Protein AF-X6H9T4-F1 (afdb_monomer_lite)

Radius of gyration: 17.15 Å; chains: 1; bounding box: 39×23×60 Å

pLDDT: mean 81.19, std 15.66, range [36.28, 98.12]

Structure (mmCIF, N/CA/C/O backbone):
data_AF-X6H9T4-F1
#
_entry.id   AF-X6H9T4-F1
#
loop_
_atom_site.group_PDB
_atom_site.id
_atom_site.type_symbol
_atom_site.label_atom_id
_atom_site.label_alt_id
_atom_site.label_comp_id
_atom_site.label_asym_id
_atom_site.label_entity_id
_atom_site.label_seq_id
_atom_site.pdbx_PDB_ins_code
_atom_site.Cartn_x
_atom_site.Cartn_y
_atom_site.Cartn_z
_atom_site.occupancy
_atom_site.B_iso_or_equiv
_atom_site.auth_seq_id
_atom_site.auth_comp_id
_atom_site.auth_asym_id
_atom_site.auth_atom_id
_atom_site.pdbx_PDB_model_num
ATOM 1 N N . MET A 1 1 ? -18.657 -10.179 39.698 1.00 36.28 1 MET A N 1
ATOM 2 C CA . MET A 1 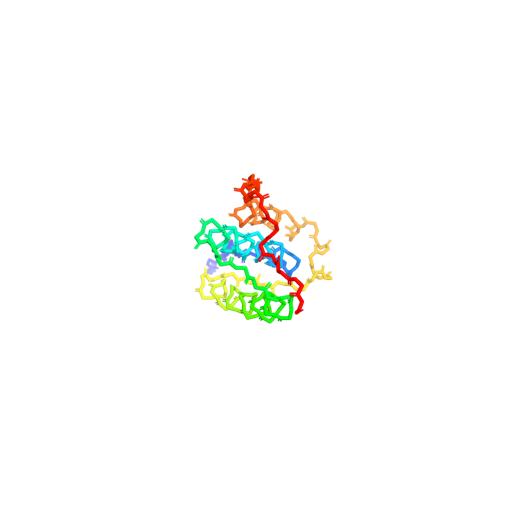1 ? -18.991 -9.225 38.621 1.00 36.28 1 MET A CA 1
ATOM 3 C C . MET A 1 1 ? -17.731 -9.091 37.789 1.00 36.28 1 MET A C 1
ATOM 5 O O . MET A 1 1 ? -16.746 -8.579 38.302 1.00 36.28 1 MET A O 1
ATOM 9 N N . SER A 1 2 ? -17.721 -9.749 36.632 1.00 42.00 2 SER A N 1
ATOM 10 C CA . SER A 1 2 ? -16.526 -10.085 35.854 1.00 42.00 2 SER A CA 1
ATOM 11 C C . SER A 1 2 ? -15.808 -8.876 35.257 1.00 42.00 2 SER A C 1
ATOM 13 O O . SER A 1 2 ? -16.422 -7.853 34.964 1.00 42.00 2 SER A O 1
ATOM 15 N N . GLU A 1 3 ? -14.499 -9.062 35.096 1.00 41.72 3 GLU A N 1
ATOM 16 C CA . GLU A 1 3 ? -13.499 -8.177 34.506 1.00 41.72 3 GLU A CA 1
ATOM 17 C C . GLU A 1 3 ? -13.976 -7.445 33.246 1.00 41.72 3 GLU A C 1
ATOM 19 O O . GLU A 1 3 ? -14.262 -8.051 32.215 1.00 41.72 3 GLU A O 1
ATOM 24 N N . GLY A 1 4 ? -13.965 -6.113 33.304 1.00 40.00 4 GLY A N 1
ATOM 25 C CA . GLY A 1 4 ? -13.838 -5.292 32.110 1.00 40.00 4 GLY A CA 1
ATOM 26 C C . GLY A 1 4 ? -12.380 -5.309 31.676 1.00 40.00 4 GLY A C 1
ATOM 27 O O . GLY A 1 4 ? -11.604 -4.448 32.088 1.00 40.00 4 GLY A O 1
ATOM 28 N N . THR A 1 5 ? -11.982 -6.292 30.869 1.00 41.31 5 THR A N 1
ATOM 29 C CA . THR A 1 5 ? -10.732 -6.191 30.119 1.00 41.31 5 THR A CA 1
ATOM 30 C C . THR A 1 5 ? -10.898 -5.045 29.130 1.00 41.31 5 THR A C 1
ATOM 32 O O . THR A 1 5 ? -11.498 -5.179 28.067 1.00 41.31 5 THR A O 1
ATOM 35 N N . GLN A 1 6 ? -10.392 -3.873 29.511 1.00 44.84 6 GLN A N 1
ATOM 36 C CA . GLN A 1 6 ? -10.110 -2.783 28.594 1.00 44.84 6 GLN A CA 1
ATOM 37 C C . GLN A 1 6 ? -9.071 -3.309 27.602 1.00 44.84 6 GLN A C 1
ATOM 39 O O . GLN A 1 6 ? -7.866 -3.203 27.816 1.00 44.84 6 GLN A O 1
ATOM 44 N N . THR A 1 7 ? -9.543 -3.967 26.544 1.00 45.66 7 THR A N 1
ATOM 45 C CA . THR A 1 7 ? -8.725 -4.306 25.391 1.00 45.66 7 THR A CA 1
ATOM 46 C C . THR A 1 7 ? -8.243 -2.983 24.832 1.00 45.66 7 THR A C 1
ATOM 48 O O . THR A 1 7 ? -9.026 -2.230 24.246 1.00 45.66 7 THR A O 1
ATOM 51 N N . ASP A 1 8 ? -6.973 -2.680 25.087 1.00 55.22 8 ASP A N 1
ATOM 52 C CA . ASP A 1 8 ? -6.220 -1.574 24.509 1.00 55.22 8 ASP A CA 1
ATOM 53 C C . ASP A 1 8 ? -6.234 -1.784 22.987 1.00 55.22 8 ASP A C 1
ATOM 55 O O . ASP A 1 8 ? -5.395 -2.468 22.398 1.00 55.22 8 ASP A O 1
ATOM 59 N N . SER A 1 9 ? -7.334 -1.361 22.367 1.00 65.25 9 SER A N 1
ATOM 60 C CA . SER A 1 9 ? -7.695 -1.757 21.015 1.00 65.25 9 SER A CA 1
ATOM 61 C C . SER A 1 9 ? -6.705 -1.076 20.089 1.00 65.25 9 SER A C 1
ATOM 63 O O . SER A 1 9 ? -6.612 0.154 20.073 1.00 65.25 9 SER A O 1
ATOM 65 N N . LYS A 1 10 ? -5.928 -1.866 19.342 1.00 84.38 10 LYS A N 1
ATOM 66 C CA . LYS A 1 10 ? -4.962 -1.352 18.371 1.00 84.38 10 LYS A CA 1
ATOM 67 C C . LYS A 1 10 ? -5.726 -0.657 17.241 1.00 84.38 10 LYS A C 1
ATOM 69 O O . LYS A 1 10 ? -6.109 -1.267 16.253 1.00 84.38 10 LYS A O 1
ATOM 74 N N . LEU A 1 11 ? -5.995 0.631 17.405 1.00 89.81 11 LEU A N 1
ATOM 75 C CA . LEU A 1 11 ? -6.753 1.428 16.444 1.00 89.81 11 LEU A CA 1
ATOM 76 C C . LEU A 1 11 ? -5.810 2.151 15.479 1.00 89.81 11 LEU A C 1
ATOM 78 O O . LEU A 1 11 ? -4.759 2.672 15.874 1.00 89.81 11 LEU A O 1
ATOM 82 N N . THR A 1 12 ? -6.207 2.201 14.210 1.00 90.12 12 THR A N 1
ATOM 83 C CA . THR A 1 12 ? -5.554 2.989 13.156 1.00 90.12 12 THR A CA 1
ATOM 84 C C . THR A 1 12 ? -6.605 3.589 12.218 1.00 90.12 12 THR A C 1
ATOM 86 O O . THR A 1 12 ? -7.691 3.029 12.096 1.00 90.12 12 THR A O 1
ATOM 89 N N . SER A 1 13 ? -6.311 4.713 11.557 1.00 91.62 13 SER A N 1
ATOM 90 C CA . SER A 1 13 ? -7.190 5.266 10.512 1.00 91.62 13 SER A CA 1
ATOM 91 C C . SER A 1 13 ? -6.824 4.764 9.123 1.00 91.62 13 SER A C 1
ATOM 93 O O . SER A 1 13 ? -5.670 4.420 8.858 1.00 91.62 13 SER A O 1
ATOM 95 N N . GLU A 1 14 ? -7.792 4.821 8.214 1.00 92.25 14 GLU A N 1
ATOM 96 C CA . GLU A 1 14 ? -7.588 4.680 6.772 1.00 92.25 14 GLU A CA 1
ATOM 97 C C . GLU A 1 14 ? -6.461 5.584 6.243 1.00 92.25 14 GLU A C 1
ATOM 99 O O . GLU A 1 14 ? -5.536 5.104 5.579 1.00 92.25 14 GLU A O 1
ATOM 104 N N . GLU A 1 15 ? -6.460 6.869 6.611 1.00 90.94 15 GLU A N 1
ATOM 105 C CA . GLU A 1 15 ? -5.393 7.805 6.242 1.00 90.94 15 GLU A CA 1
ATOM 106 C C . GLU A 1 15 ? -4.015 7.345 6.746 1.00 90.94 15 GLU A C 1
ATOM 108 O O . GLU A 1 15 ? -3.024 7.388 6.011 1.00 90.94 15 GLU A O 1
ATOM 113 N N . THR A 1 16 ? -3.941 6.858 7.987 1.00 90.69 16 THR A N 1
ATOM 114 C CA . THR A 1 16 ? -2.686 6.388 8.587 1.00 90.69 16 THR A CA 1
ATOM 115 C C . THR A 1 16 ? -2.149 5.166 7.852 1.00 90.69 16 THR A C 1
ATOM 117 O O . THR A 1 16 ? -0.953 5.099 7.564 1.00 90.69 16 THR A O 1
ATOM 120 N N . VAL A 1 17 ? -3.023 4.219 7.505 1.00 93.50 17 VAL A N 1
ATOM 121 C CA . VAL A 1 17 ? -2.635 3.033 6.730 1.00 93.50 17 VAL A CA 1
ATOM 122 C C . VAL A 1 17 ? -2.186 3.427 5.325 1.00 93.50 17 VAL A C 1
ATOM 124 O O . VAL A 1 17 ? -1.181 2.911 4.837 1.00 93.50 17 VAL A O 1
ATOM 127 N N . LYS A 1 18 ? -2.869 4.383 4.684 1.00 94.06 18 LYS A N 1
ATOM 128 C CA . LYS A 1 18 ? -2.476 4.900 3.369 1.00 94.06 18 LYS A CA 1
ATOM 129 C C . LYS A 1 18 ? -1.102 5.571 3.401 1.00 94.06 18 LYS A C 1
ATOM 131 O O . LYS A 1 18 ? -0.290 5.301 2.517 1.00 94.06 18 LYS A O 1
ATOM 136 N N . ALA A 1 19 ? -0.827 6.395 4.413 1.00 90.69 19 ALA A N 1
ATOM 137 C CA . ALA A 1 19 ? 0.473 7.038 4.601 1.00 90.69 19 ALA A CA 1
ATOM 138 C C . ALA A 1 19 ? 1.589 6.006 4.827 1.00 90.69 19 ALA A C 1
ATOM 140 O O . ALA A 1 19 ? 2.598 6.034 4.127 1.00 90.69 19 ALA A O 1
ATOM 141 N N . ALA A 1 20 ? 1.374 5.040 5.725 1.00 91.94 20 ALA A N 1
ATOM 142 C CA . ALA A 1 20 ? 2.330 3.961 5.974 1.00 91.94 20 ALA A CA 1
ATOM 143 C C . ALA A 1 20 ? 2.587 3.112 4.718 1.00 91.94 20 ALA A C 1
ATOM 145 O O . ALA A 1 20 ? 3.732 2.812 4.383 1.00 91.94 20 ALA A O 1
ATOM 146 N N . SER A 1 21 ? 1.529 2.775 3.974 1.00 94.50 21 SER A N 1
ATOM 147 C CA . SER A 1 21 ? 1.646 2.066 2.699 1.00 94.50 21 SER A CA 1
ATOM 148 C C . SER A 1 21 ? 2.474 2.856 1.688 1.00 94.50 21 SER A C 1
ATOM 150 O O . SER A 1 21 ? 3.296 2.270 0.992 1.00 94.50 21 SER A O 1
ATOM 152 N N . ALA A 1 22 ? 2.275 4.174 1.593 1.00 92.38 22 ALA A N 1
ATOM 153 C CA . ALA A 1 22 ? 3.006 5.015 0.647 1.00 92.38 22 ALA A CA 1
ATOM 154 C C . ALA A 1 22 ? 4.506 5.037 0.957 1.00 92.38 22 ALA A C 1
ATOM 156 O O . ALA A 1 22 ? 5.317 4.945 0.036 1.00 92.38 22 ALA A O 1
ATOM 157 N N . GLU A 1 23 ? 4.878 5.092 2.235 1.00 89.56 23 GLU A N 1
ATOM 158 C CA . GLU A 1 23 ? 6.279 5.034 2.657 1.00 89.56 23 GLU A CA 1
ATOM 159 C C . GLU A 1 23 ? 6.914 3.671 2.375 1.00 89.56 23 GLU A C 1
ATOM 161 O O . GLU A 1 23 ? 7.934 3.599 1.688 1.00 89.56 23 GLU A O 1
ATOM 166 N N . LEU A 1 24 ? 6.282 2.587 2.834 1.00 91.88 24 LEU A N 1
ATOM 167 C CA . LEU A 1 24 ? 6.779 1.224 2.633 1.00 91.88 24 LEU A CA 1
ATOM 168 C C . LEU A 1 24 ? 6.889 0.876 1.144 1.00 91.88 24 LEU A C 1
ATOM 170 O O . LEU A 1 24 ? 7.891 0.312 0.702 1.00 91.88 24 LEU A O 1
ATOM 174 N N . TYR A 1 25 ? 5.890 1.257 0.348 1.00 94.06 25 TYR A N 1
ATOM 175 C CA . TYR A 1 25 ? 5.914 1.021 -1.089 1.00 94.06 25 TYR A CA 1
ATOM 176 C C . TYR A 1 25 ? 6.981 1.874 -1.786 1.00 94.06 25 TYR A C 1
ATOM 178 O O . TYR A 1 25 ? 7.703 1.373 -2.648 1.00 94.06 25 TYR A O 1
ATOM 186 N N . SER A 1 26 ? 7.168 3.128 -1.365 1.00 89.56 26 SER A N 1
ATOM 187 C CA . SER A 1 26 ? 8.258 3.971 -1.872 1.00 89.56 26 SER A CA 1
ATOM 188 C C . SER A 1 26 ? 9.632 3.367 -1.580 1.00 89.56 26 SER A C 1
ATOM 190 O O . SER A 1 26 ? 10.498 3.389 -2.452 1.00 89.56 26 SER A O 1
ATOM 192 N N . ASP A 1 27 ? 9.842 2.765 -0.407 1.00 88.56 27 ASP A N 1
ATOM 193 C CA . ASP A 1 27 ? 11.095 2.068 -0.095 1.00 88.56 27 ASP A CA 1
ATOM 194 C C . ASP A 1 27 ? 11.363 0.892 -1.036 1.00 88.56 27 ASP A C 1
ATOM 196 O O . ASP A 1 27 ? 12.503 0.684 -1.465 1.00 88.56 27 ASP A O 1
ATOM 200 N N . ILE A 1 28 ? 10.323 0.120 -1.366 1.00 91.75 28 ILE A N 1
ATOM 201 C CA . ILE A 1 28 ? 10.414 -0.978 -2.336 1.00 91.75 28 ILE A CA 1
ATOM 202 C C . ILE A 1 28 ? 10.867 -0.425 -3.692 1.00 91.75 28 ILE A C 1
ATOM 204 O O . ILE A 1 28 ? 11.807 -0.954 -4.290 1.00 91.75 28 ILE A O 1
ATOM 208 N N . LEU A 1 29 ? 10.260 0.674 -4.147 1.00 91.94 29 LEU A N 1
ATOM 209 C CA . LEU A 1 29 ? 10.607 1.316 -5.417 1.00 91.94 29 LEU A CA 1
ATOM 210 C C . LEU A 1 29 ? 12.021 1.908 -5.409 1.00 91.94 29 LEU A C 1
ATOM 212 O O . LEU A 1 29 ? 12.748 1.757 -6.388 1.00 91.94 29 LEU A O 1
ATOM 216 N N . VAL A 1 30 ? 12.461 2.519 -4.305 1.00 88.44 30 VAL A N 1
ATOM 217 C CA . VAL A 1 30 ? 13.834 3.031 -4.155 1.00 88.44 30 VAL A CA 1
ATOM 218 C C . VAL A 1 30 ? 14.851 1.891 -4.210 1.00 88.44 30 VAL A C 1
ATOM 220 O O . VAL A 1 30 ? 15.873 2.015 -4.886 1.00 88.44 30 VAL A O 1
ATOM 223 N N . ARG A 1 31 ? 14.585 0.762 -3.541 1.00 88.50 31 ARG A N 1
ATOM 224 C CA . ARG A 1 31 ? 15.452 -0.427 -3.609 1.00 88.50 31 ARG A CA 1
ATOM 225 C C . ARG A 1 31 ? 15.504 -1.003 -5.022 1.00 88.50 31 ARG A C 1
ATOM 227 O O . ARG A 1 31 ? 16.587 -1.331 -5.495 1.00 88.50 31 ARG A O 1
ATOM 234 N N . ALA A 1 32 ? 14.366 -1.078 -5.710 1.00 90.19 32 ALA A N 1
ATOM 235 C CA . ALA A 1 32 ? 14.308 -1.509 -7.103 1.00 90.19 32 ALA A CA 1
ATOM 236 C C . ALA A 1 32 ? 15.119 -0.569 -8.020 1.00 90.19 32 ALA A C 1
ATOM 238 O O . ALA A 1 32 ? 15.948 -1.043 -8.794 1.00 90.19 32 ALA A O 1
ATOM 239 N N . CYS A 1 33 ? 14.967 0.747 -7.842 1.00 89.50 33 CYS A N 1
ATOM 240 C CA . CYS A 1 33 ? 15.693 1.794 -8.569 1.00 89.50 33 CYS A CA 1
ATOM 241 C C . CYS A 1 33 ? 17.211 1.673 -8.406 1.00 89.50 33 CYS A C 1
ATOM 243 O O . CYS A 1 33 ? 17.946 1.721 -9.390 1.00 89.50 33 CYS A O 1
ATOM 245 N N . ARG A 1 34 ? 17.689 1.425 -7.179 1.00 86.81 34 ARG A N 1
ATOM 246 C CA . ARG A 1 34 ? 19.115 1.171 -6.903 1.00 86.81 34 ARG A CA 1
ATOM 247 C C . ARG A 1 34 ? 19.658 -0.074 -7.609 1.00 86.81 34 ARG A C 1
ATOM 249 O O . ARG A 1 34 ? 20.842 -0.119 -7.911 1.00 86.81 34 ARG A O 1
ATOM 256 N N . ASN A 1 35 ? 18.797 -1.047 -7.897 1.00 88.56 35 ASN A N 1
ATOM 257 C CA . ASN A 1 35 ? 19.127 -2.253 -8.657 1.00 88.56 35 ASN A CA 1
ATOM 258 C C . ASN A 1 35 ? 18.890 -2.094 -10.175 1.00 88.56 35 ASN A C 1
ATOM 260 O O . ASN A 1 35 ? 18.883 -3.085 -10.897 1.00 88.56 35 ASN A O 1
ATOM 264 N N . GLY A 1 36 ? 18.663 -0.869 -10.663 1.00 88.69 36 GLY A N 1
ATOM 265 C CA . GLY A 1 36 ? 18.467 -0.566 -12.085 1.00 88.69 36 GLY A CA 1
ATOM 266 C C . GLY A 1 36 ? 17.031 -0.729 -12.595 1.00 88.69 36 GLY A C 1
ATOM 267 O O . GLY A 1 36 ? 16.766 -0.459 -13.766 1.00 88.69 36 GLY A O 1
ATOM 268 N N . TRP A 1 37 ? 16.081 -1.119 -11.742 1.00 90.94 37 TRP A N 1
ATOM 269 C CA . TRP A 1 37 ? 14.682 -1.291 -12.133 1.00 90.94 37 TRP A CA 1
ATOM 270 C C . TRP A 1 37 ? 13.901 0.020 -12.010 1.00 90.94 37 TRP A C 1
ATOM 272 O O . TRP A 1 37 ? 13.835 0.620 -10.939 1.00 90.94 37 TRP A O 1
ATOM 282 N N . ARG A 1 38 ? 13.251 0.437 -13.100 1.00 90.06 38 ARG A N 1
ATOM 283 C CA . ARG A 1 38 ? 12.321 1.578 -13.144 1.00 90.06 38 ARG A CA 1
ATOM 284 C C . ARG A 1 38 ? 11.017 1.141 -13.795 1.00 90.06 38 ARG A C 1
ATOM 286 O O . ARG A 1 38 ? 11.046 0.421 -14.795 1.00 90.06 38 ARG A O 1
ATOM 293 N N . TYR A 1 39 ? 9.894 1.593 -13.251 1.00 90.88 39 TYR A N 1
ATOM 294 C CA . TYR A 1 39 ? 8.563 1.133 -13.658 1.00 90.88 39 TYR A CA 1
ATOM 295 C C . TYR A 1 39 ? 7.752 2.248 -14.333 1.00 90.88 39 TYR A C 1
ATOM 297 O O . TYR A 1 39 ? 7.900 3.412 -13.952 1.00 90.88 39 TYR A O 1
ATOM 305 N N . PRO A 1 40 ? 6.878 1.922 -15.303 1.00 94.12 40 PRO A N 1
ATOM 306 C CA . PRO A 1 40 ? 5.862 2.856 -15.784 1.00 94.12 40 PRO A CA 1
ATOM 307 C C . PRO A 1 40 ? 4.953 3.321 -14.641 1.00 94.12 40 PRO A C 1
ATOM 309 O O . PRO A 1 40 ? 4.712 2.573 -13.685 1.00 94.12 40 PRO A O 1
ATOM 312 N N . ARG A 1 41 ? 4.402 4.537 -14.737 1.00 90.81 41 ARG A N 1
ATOM 313 C CA . ARG A 1 41 ? 3.507 5.077 -13.692 1.00 90.81 41 ARG A CA 1
ATOM 314 C C . ARG A 1 41 ? 2.293 4.186 -13.454 1.00 90.81 41 ARG A C 1
ATOM 316 O O . ARG A 1 41 ? 1.962 3.907 -12.306 1.00 90.81 41 ARG A O 1
ATOM 323 N N . SER A 1 42 ? 1.705 3.661 -14.524 1.00 93.38 42 SER A N 1
ATOM 324 C CA . SER A 1 42 ? 0.579 2.725 -14.469 1.00 93.38 42 SER A CA 1
ATOM 325 C C . SER A 1 42 ? 0.885 1.486 -13.608 1.00 93.38 42 SER A C 1
ATOM 327 O O . SER A 1 42 ? 0.034 1.006 -12.858 1.00 93.38 42 SER A O 1
ATOM 329 N N . TYR A 1 43 ? 2.124 0.989 -13.639 1.00 94.94 43 TYR A N 1
ATOM 330 C CA . TYR A 1 43 ? 2.562 -0.167 -12.850 1.00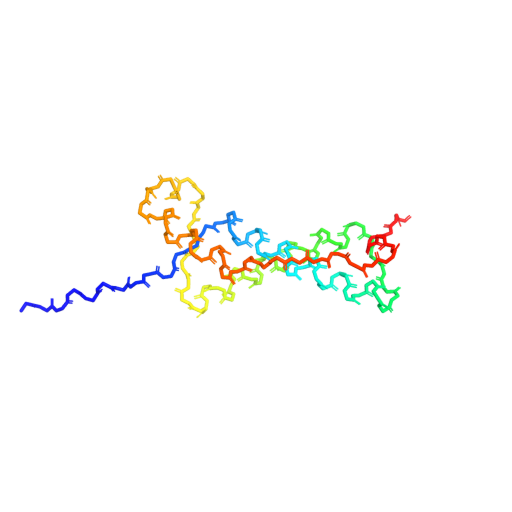 94.94 43 TYR A CA 1
ATOM 331 C C . TYR A 1 43 ? 2.768 0.204 -11.380 1.00 94.94 43 TYR A C 1
ATOM 333 O O . TYR A 1 43 ? 2.411 -0.575 -10.497 1.00 94.94 43 TYR A O 1
ATOM 341 N N . ILE A 1 44 ? 3.299 1.399 -11.119 1.00 94.31 44 ILE A N 1
ATOM 342 C CA . ILE A 1 44 ? 3.476 1.940 -9.766 1.00 94.31 44 ILE A CA 1
ATOM 343 C C . ILE A 1 44 ? 2.114 2.139 -9.096 1.00 94.31 44 ILE A C 1
ATOM 345 O O . ILE A 1 44 ? 1.922 1.719 -7.960 1.00 94.31 44 ILE A O 1
ATOM 349 N N . GLU A 1 45 ? 1.140 2.716 -9.798 1.00 94.81 45 GLU A N 1
ATOM 350 C CA . GLU A 1 45 ? -0.214 2.924 -9.273 1.00 94.81 45 GLU A CA 1
ATOM 351 C C . GLU A 1 45 ? -0.924 1.597 -8.976 1.00 94.81 45 GLU A C 1
ATOM 353 O O . GLU A 1 45 ? -1.498 1.416 -7.898 1.00 94.81 45 GLU A O 1
ATOM 358 N N . ASN A 1 46 ? -0.844 0.635 -9.901 1.00 96.56 46 ASN A N 1
ATOM 359 C CA . ASN A 1 46 ? -1.377 -0.713 -9.703 1.00 96.56 46 ASN A CA 1
ATOM 360 C C . ASN A 1 46 ? -0.718 -1.426 -8.516 1.00 96.56 46 ASN A C 1
ATOM 362 O O . ASN A 1 46 ? -1.408 -2.002 -7.671 1.00 96.56 46 ASN A O 1
ATOM 366 N N . GLY A 1 47 ? 0.612 -1.367 -8.436 1.00 97.25 47 GLY A N 1
ATOM 367 C CA . GLY A 1 47 ? 1.372 -1.977 -7.355 1.00 97.25 47 GLY A CA 1
ATOM 368 C C . GLY A 1 47 ? 1.080 -1.329 -6.004 1.00 97.25 47 GLY A C 1
ATOM 369 O O . GLY A 1 47 ? 0.909 -2.051 -5.025 1.00 97.25 47 GLY A O 1
ATOM 370 N N . PHE A 1 48 ? 0.915 -0.004 -5.955 1.00 97.25 48 PHE A N 1
ATOM 371 C CA . PHE A 1 48 ? 0.519 0.708 -4.742 1.00 97.25 48 PHE A CA 1
ATOM 372 C C . PHE A 1 48 ? -0.876 0.294 -4.264 1.00 97.25 48 PHE A C 1
ATOM 374 O O . PHE A 1 48 ? -1.057 0.032 -3.076 1.00 97.25 48 PHE A O 1
ATOM 381 N N . ARG A 1 49 ? -1.860 0.185 -5.172 1.00 97.69 49 ARG A N 1
ATOM 382 C CA . ARG A 1 49 ? -3.212 -0.289 -4.821 1.00 97.69 49 ARG A CA 1
ATOM 383 C C . ARG A 1 49 ? -3.180 -1.680 -4.198 1.00 97.69 49 ARG A C 1
ATOM 385 O O . ARG A 1 49 ? -3.818 -1.897 -3.170 1.00 97.69 49 AR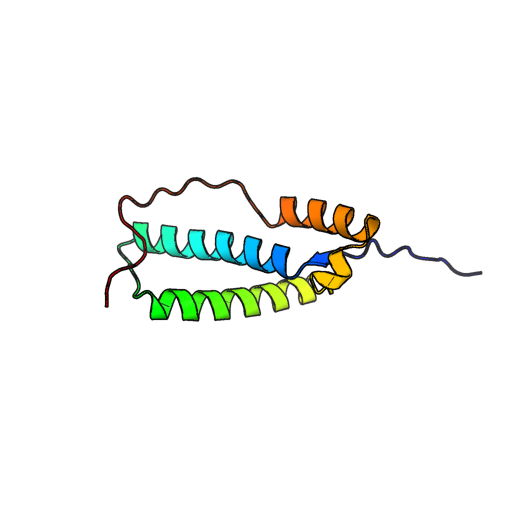G A O 1
ATOM 392 N N . ARG A 1 50 ? -2.420 -2.601 -4.800 1.00 98.12 50 ARG A N 1
ATOM 393 C CA . ARG A 1 50 ? -2.259 -3.960 -4.273 1.00 98.12 50 ARG A CA 1
ATOM 394 C C . ARG A 1 50 ? -1.561 -3.953 -2.912 1.00 98.12 50 ARG A C 1
ATOM 396 O O . ARG A 1 50 ? -2.093 -4.525 -1.969 1.00 98.12 50 ARG A O 1
ATOM 403 N N . HIS A 1 51 ? -0.441 -3.241 -2.792 1.00 97.75 51 HIS A N 1
ATOM 404 C CA . HIS A 1 51 ? 0.307 -3.125 -1.539 1.00 97.75 51 HIS A CA 1
ATOM 405 C C . HIS A 1 51 ? -0.556 -2.554 -0.402 1.00 97.75 51 HIS A C 1
ATOM 407 O O . HIS A 1 51 ? -0.531 -3.064 0.713 1.00 97.75 51 HIS A O 1
ATOM 413 N N . LEU A 1 52 ? -1.365 -1.527 -0.681 1.00 97.44 52 LEU A N 1
ATOM 414 C CA . LEU A 1 52 ? -2.282 -0.950 0.302 1.00 97.44 52 LEU A CA 1
ATOM 415 C C . LEU A 1 52 ? -3.335 -1.964 0.773 1.00 97.44 52 LEU A C 1
ATOM 417 O O . LEU A 1 52 ? -3.614 -2.042 1.968 1.00 97.44 52 LEU A O 1
ATOM 421 N N . ALA A 1 53 ? -3.920 -2.733 -0.149 1.00 97.38 53 ALA A N 1
ATOM 422 C CA . ALA A 1 53 ? -4.898 -3.763 0.192 1.00 97.38 53 ALA A CA 1
ATOM 423 C C . ALA A 1 53 ? -4.275 -4.877 1.051 1.00 97.38 53 ALA A C 1
ATOM 425 O O . ALA A 1 53 ? -4.851 -5.270 2.064 1.00 97.38 53 ALA A O 1
ATOM 426 N N . GLU A 1 54 ? -3.075 -5.335 0.694 1.00 97.75 54 GLU A N 1
ATOM 427 C CA . GLU A 1 54 ? -2.329 -6.346 1.450 1.00 97.75 54 GLU A CA 1
ATOM 428 C C . GLU A 1 54 ? -1.952 -5.847 2.852 1.00 97.75 54 GLU A C 1
ATOM 430 O O . GLU A 1 54 ? -2.165 -6.561 3.832 1.00 97.75 54 GLU A O 1
ATOM 435 N N . LEU A 1 55 ? -1.473 -4.603 2.979 1.00 96.00 55 LEU A N 1
ATOM 436 C CA . LEU A 1 55 ? -1.124 -4.019 4.276 1.00 96.00 55 LEU A CA 1
ATOM 437 C C . LEU A 1 55 ? -2.340 -3.934 5.207 1.00 96.00 55 LEU A C 1
ATOM 439 O O . LEU A 1 55 ? -2.225 -4.223 6.397 1.00 96.00 55 LEU A O 1
ATOM 443 N N . LYS A 1 56 ? -3.516 -3.572 4.681 1.00 95.38 56 LYS A N 1
ATOM 444 C CA . LYS A 1 56 ? -4.758 -3.573 5.469 1.00 95.38 56 LYS A CA 1
ATOM 445 C C . LYS A 1 56 ? -5.071 -4.959 6.025 1.00 95.38 56 LYS A C 1
ATOM 447 O O . LYS A 1 56 ? -5.358 -5.073 7.212 1.00 95.38 56 LYS A O 1
ATOM 452 N N . LEU A 1 57 ? -4.983 -5.998 5.192 1.00 96.56 57 LEU A N 1
ATOM 453 C CA . LEU A 1 57 ? -5.227 -7.379 5.619 1.00 96.56 57 LEU A CA 1
ATOM 454 C C . LEU A 1 57 ? -4.229 -7.817 6.700 1.00 96.56 57 LEU A C 1
ATOM 456 O O . LEU A 1 57 ? -4.637 -8.378 7.711 1.00 96.56 57 LEU A O 1
ATOM 460 N N . GLN A 1 58 ? -2.944 -7.490 6.536 1.00 94.94 58 GLN A N 1
ATOM 461 C CA . GLN A 1 58 ? -1.909 -7.787 7.533 1.00 94.94 58 GLN A CA 1
ATOM 462 C C . GLN A 1 58 ? -2.143 -7.070 8.867 1.00 94.94 58 GLN A C 1
ATOM 464 O O . GLN A 1 58 ? -1.879 -7.631 9.926 1.00 94.94 58 GLN A O 1
ATOM 469 N N . LEU A 1 59 ? -2.620 -5.824 8.838 1.00 92.94 59 LEU A N 1
ATOM 470 C CA . LEU A 1 59 ? -2.936 -5.082 10.057 1.00 92.94 59 LEU A CA 1
ATOM 471 C C . LEU A 1 59 ? -4.128 -5.704 10.790 1.00 92.94 59 LEU A C 1
ATOM 473 O O . LEU A 1 59 ? -4.063 -5.864 12.008 1.00 92.94 59 LEU A O 1
ATOM 477 N N . VAL A 1 60 ? -5.172 -6.105 10.063 1.00 93.25 60 VAL A N 1
ATOM 478 C CA . VAL A 1 60 ? -6.318 -6.823 10.644 1.00 93.25 60 VAL A CA 1
ATOM 479 C C . VAL A 1 60 ? -5.868 -8.134 11.293 1.00 93.25 60 VAL A C 1
ATOM 481 O O . VAL A 1 60 ? -6.226 -8.392 12.440 1.00 93.25 60 VAL A O 1
ATOM 484 N N . ASP A 1 61 ? -5.014 -8.907 10.621 1.00 93.81 61 ASP A N 1
ATOM 485 C CA . ASP A 1 61 ? -4.433 -10.148 11.158 1.00 93.81 61 ASP A CA 1
ATOM 486 C C . ASP A 1 61 ? -3.601 -9.911 12.440 1.00 93.81 61 ASP A C 1
ATOM 488 O O . ASP A 1 61 ? -3.651 -10.684 13.392 1.00 93.81 61 ASP A O 1
ATOM 492 N N . GLN A 1 62 ? -2.918 -8.765 12.540 1.00 91.38 62 GLN A N 1
ATOM 493 C CA . GLN A 1 62 ? -2.175 -8.339 13.740 1.00 91.38 62 GLN A CA 1
ATOM 494 C C . GLN A 1 62 ? -3.058 -7.779 14.877 1.00 91.38 62 GLN A C 1
ATOM 496 O O . GLN A 1 62 ? -2.536 -7.313 15.909 1.00 91.38 62 GLN A O 1
ATOM 501 N N . GLY A 1 63 ? -4.381 -7.799 14.692 1.00 91.75 63 GLY A N 1
ATOM 502 C CA . GLY A 1 63 ? -5.379 -7.331 15.648 1.00 91.75 63 GLY A CA 1
ATOM 503 C C . GLY A 1 63 ? -5.630 -5.824 15.613 1.00 91.75 63 GLY A C 1
ATOM 504 O O . GLY A 1 63 ? -6.087 -5.276 16.616 1.00 91.75 63 GLY A O 1
ATOM 505 N N . TYR A 1 64 ? -5.296 -5.136 14.514 1.00 92.19 64 TYR A N 1
ATOM 506 C CA . TYR A 1 64 ? -5.672 -3.734 14.338 1.00 92.19 64 TYR A CA 1
ATOM 507 C C . TYR A 1 64 ? -7.095 -3.593 13.801 1.00 92.19 64 TYR A C 1
ATOM 509 O O . TYR A 1 64 ? -7.488 -4.264 12.849 1.00 92.19 64 TYR A O 1
ATOM 517 N N . THR A 1 65 ? -7.817 -2.609 14.326 1.00 92.38 65 THR A N 1
ATOM 518 C CA . THR A 1 65 ? -9.070 -2.134 13.737 1.00 92.38 65 THR A CA 1
ATOM 519 C C . THR A 1 65 ? -8.785 -0.877 12.920 1.00 92.38 65 THR A C 1
ATOM 521 O O . THR A 1 65 ? -8.359 0.144 13.469 1.00 92.38 65 THR A O 1
ATOM 524 N N . VAL A 1 66 ? -9.008 -0.954 11.604 1.00 89.88 66 VAL A N 1
ATOM 525 C CA . VAL A 1 66 ? -8.898 0.189 10.685 1.00 89.88 66 VAL A CA 1
ATOM 526 C C . VAL A 1 66 ? -10.236 0.922 10.664 1.00 89.88 66 VAL A C 1
ATOM 528 O O . VAL A 1 66 ? -11.233 0.378 10.195 1.00 89.88 66 VAL A O 1
ATOM 531 N N . VAL A 1 67 ? -10.271 2.143 11.193 1.00 89.50 67 VAL A N 1
ATOM 532 C CA . VAL A 1 67 ? -11.484 2.968 11.217 1.00 89.50 67 VAL A CA 1
ATOM 533 C C . VAL A 1 67 ? -11.497 3.970 10.060 1.00 89.50 67 VAL A C 1
ATOM 535 O O . VAL A 1 67 ? -10.435 4.482 9.684 1.00 89.50 67 VAL A O 1
ATOM 538 N N . PRO A 1 68 ? -12.677 4.300 9.504 1.00 86.31 68 PRO A N 1
ATOM 539 C CA . PRO A 1 68 ? -12.782 5.376 8.531 1.00 86.31 68 PRO A CA 1
ATOM 540 C C . PRO A 1 68 ? -12.408 6.724 9.158 1.00 86.31 68 PRO A C 1
ATOM 542 O O . PRO A 1 68 ? -12.618 6.953 10.353 1.00 86.31 68 PRO A O 1
ATOM 545 N N . ASP A 1 69 ? -11.892 7.642 8.344 1.00 76.81 69 ASP A N 1
ATOM 546 C CA . ASP A 1 69 ? -11.357 8.924 8.823 1.00 76.81 69 ASP A CA 1
ATOM 547 C C . ASP A 1 69 ? -12.424 9.794 9.517 1.00 76.81 69 ASP A C 1
ATOM 549 O O . ASP A 1 69 ? -12.126 10.511 10.466 1.00 76.81 69 ASP A O 1
ATOM 553 N N . MET A 1 70 ? -13.700 9.668 9.132 1.00 69.25 70 MET A N 1
ATOM 554 C CA . MET A 1 70 ? -14.811 10.381 9.784 1.00 69.25 70 MET A CA 1
ATOM 555 C C . MET A 1 70 ? -14.992 9.976 11.258 1.00 69.25 70 MET A C 1
ATOM 557 O O . MET A 1 70 ? -15.263 10.829 12.102 1.00 69.25 70 MET A O 1
ATOM 561 N N . THR A 1 71 ? -14.781 8.697 11.578 1.00 66.38 71 THR A N 1
ATOM 562 C CA . THR A 1 71 ? -14.770 8.156 12.952 1.00 66.38 71 THR A CA 1
ATOM 563 C C . THR A 1 71 ? -13.483 8.474 13.711 1.00 66.38 71 THR A C 1
ATOM 565 O O . THR A 1 71 ? -13.464 8.403 14.936 1.00 66.38 71 THR A O 1
ATOM 568 N N . ALA A 1 72 ? -12.414 8.863 13.014 1.00 62.22 72 ALA A N 1
ATOM 569 C CA . ALA A 1 72 ? -11.165 9.295 13.629 1.00 62.22 72 ALA A CA 1
ATOM 570 C C . ALA A 1 72 ? -11.221 10.743 14.150 1.00 62.22 72 ALA A C 1
ATOM 572 O O . ALA A 1 72 ? -10.195 11.261 14.567 1.00 62.22 72 ALA A O 1
ATOM 573 N N . ASN A 1 73 ? -12.379 11.415 14.147 1.00 69.00 73 ASN A N 1
ATOM 574 C CA . ASN A 1 73 ? -12.531 12.760 14.718 1.00 69.00 73 ASN A CA 1
ATOM 575 C C . ASN A 1 73 ? -12.782 12.766 16.237 1.00 69.00 73 ASN A C 1
ATOM 577 O O . ASN A 1 73 ? -12.750 13.830 16.852 1.00 69.00 73 ASN A O 1
ATOM 581 N N . ASP A 1 74 ? -12.999 11.600 16.856 1.00 75.38 74 ASP A N 1
ATOM 582 C CA . ASP A 1 74 ? -13.076 11.492 18.314 1.00 75.38 74 ASP A CA 1
ATOM 583 C C . ASP A 1 74 ? -11.684 11.758 18.939 1.00 75.38 74 ASP A C 1
ATOM 585 O O . ASP A 1 74 ? -10.714 11.074 18.587 1.00 75.38 74 ASP A O 1
ATOM 589 N N . PRO A 1 75 ? -11.546 12.714 19.881 1.00 75.50 75 PRO A N 1
ATOM 590 C CA . PRO A 1 75 ? -10.257 13.083 20.471 1.00 75.50 75 PRO A CA 1
ATOM 591 C C . PRO A 1 75 ? -9.492 11.925 21.133 1.00 75.50 75 PRO A C 1
ATOM 593 O O . PRO A 1 75 ? -8.256 11.927 21.148 1.00 75.50 75 PRO A O 1
ATOM 596 N N . GLN A 1 76 ? -10.193 10.937 21.700 1.00 72.62 76 GLN A N 1
ATOM 597 C CA . GLN A 1 76 ? -9.570 9.756 22.309 1.00 72.62 76 GLN A CA 1
ATOM 598 C C . GLN A 1 76 ? -9.040 8.809 21.228 1.00 72.62 76 GLN A C 1
ATOM 600 O O . GLN A 1 76 ? -7.904 8.335 21.315 1.00 72.62 76 GLN A O 1
ATOM 605 N N . VAL A 1 77 ? -9.819 8.606 20.164 1.00 76.25 77 VAL A N 1
ATOM 606 C CA . VAL A 1 77 ? -9.432 7.792 19.003 1.00 76.25 77 VAL A CA 1
ATOM 607 C C . VAL A 1 77 ? -8.236 8.420 18.276 1.00 76.25 77 VAL A C 1
ATOM 609 O O . VAL A 1 77 ? -7.274 7.718 17.956 1.00 76.25 77 VAL A O 1
ATOM 612 N N . GLN A 1 78 ? -8.214 9.748 18.113 1.00 76.62 78 GLN A N 1
ATOM 613 C CA . GLN A 1 78 ? -7.092 10.477 17.506 1.00 76.62 78 GLN A CA 1
ATOM 614 C C . GLN A 1 78 ? -5.764 10.248 18.223 1.00 76.62 78 GLN A C 1
ATOM 616 O O . GLN A 1 78 ? -4.729 10.078 17.571 1.00 76.62 78 GLN A O 1
ATOM 621 N N . ARG A 1 79 ? -5.759 10.238 19.563 1.00 77.12 79 ARG A N 1
ATOM 622 C CA . ARG A 1 79 ? -4.528 10.008 20.338 1.00 77.12 79 ARG A CA 1
ATOM 623 C C . ARG A 1 79 ? -3.963 8.614 20.095 1.00 77.12 79 ARG A C 1
ATOM 625 O O . ARG A 1 79 ? -2.751 8.482 19.903 1.00 77.12 79 ARG A O 1
ATOM 632 N N . THR A 1 80 ? -4.821 7.597 20.068 1.00 77.31 80 THR A N 1
ATOM 633 C CA . THR A 1 80 ? -4.415 6.215 19.782 1.00 77.31 80 THR A CA 1
ATOM 634 C C . THR A 1 80 ? -3.878 6.099 18.356 1.00 77.31 80 THR A C 1
ATOM 636 O O . THR A 1 80 ? -2.753 5.633 18.166 1.00 77.31 80 THR A O 1
ATOM 639 N N . ILE A 1 81 ? -4.592 6.650 17.369 1.00 78.81 81 ILE A N 1
ATOM 640 C CA . ILE A 1 81 ? -4.176 6.645 15.958 1.00 78.81 81 ILE A CA 1
ATOM 641 C C . ILE A 1 81 ? -2.849 7.382 15.759 1.00 78.81 81 ILE A C 1
ATOM 643 O O . ILE A 1 81 ? -1.976 6.891 15.053 1.00 78.81 81 ILE A O 1
ATOM 647 N N . SER A 1 82 ? -2.629 8.513 16.430 1.00 77.31 82 SER A N 1
ATOM 648 C CA . SER A 1 82 ? -1.374 9.277 16.341 1.00 77.31 82 SER A CA 1
ATOM 649 C C . SER A 1 82 ? -0.165 8.503 16.882 1.00 77.31 82 SER A C 1
ATOM 651 O O . SER A 1 82 ? 0.953 8.630 16.372 1.00 77.31 82 SER A O 1
ATOM 653 N N . ARG A 1 83 ? -0.360 7.688 17.930 1.00 79.00 83 ARG A N 1
ATOM 654 C CA . ARG A 1 83 ? 0.678 6.770 18.432 1.00 79.00 83 ARG A CA 1
ATOM 655 C C . ARG A 1 83 ? 0.937 5.649 17.431 1.00 79.00 83 ARG A C 1
ATOM 657 O O . ARG A 1 83 ? 2.101 5.352 17.174 1.00 79.00 83 ARG A O 1
ATOM 664 N N . THR A 1 84 ? -0.113 5.076 16.848 1.00 78.00 84 THR A N 1
ATOM 665 C CA . THR A 1 84 ? -0.006 4.046 15.806 1.00 78.00 84 THR A CA 1
ATOM 666 C C . THR A 1 84 ? 0.688 4.578 14.553 1.00 78.00 84 THR A C 1
ATOM 668 O O . THR A 1 84 ? 1.624 3.951 14.067 1.00 78.00 84 THR A O 1
ATOM 671 N N . LYS A 1 85 ? 0.338 5.783 14.092 1.00 78.69 85 LYS A N 1
ATOM 672 C CA . LYS A 1 85 ? 0.971 6.458 12.956 1.00 78.69 85 LYS A CA 1
ATOM 673 C C . LYS A 1 85 ? 2.475 6.560 13.148 1.00 78.69 85 LYS A C 1
ATOM 675 O O . LYS A 1 85 ? 3.210 6.115 12.286 1.00 78.69 85 LYS A O 1
ATOM 680 N N . ARG A 1 86 ? 2.947 7.021 14.311 1.00 77.06 86 ARG A N 1
ATOM 681 C CA . ARG A 1 86 ? 4.392 7.079 14.609 1.00 77.06 86 ARG A CA 1
ATOM 682 C C . ARG A 1 86 ? 5.102 5.721 14.602 1.00 77.06 86 ARG A C 1
ATOM 684 O O . ARG A 1 86 ? 6.317 5.694 14.468 1.00 77.06 86 ARG A O 1
ATOM 691 N N . ARG A 1 87 ? 4.382 4.612 14.799 1.00 77.81 87 ARG A N 1
ATOM 692 C CA . ARG A 1 87 ? 4.952 3.256 14.713 1.00 77.81 87 ARG A CA 1
ATOM 693 C C . ARG A 1 87 ? 4.997 2.739 13.278 1.00 77.81 87 ARG A C 1
ATOM 695 O O . ARG A 1 87 ? 5.911 1.999 12.943 1.00 77.81 87 ARG A O 1
ATOM 702 N N . LEU A 1 88 ? 3.995 3.089 12.474 1.00 75.12 88 LEU A N 1
ATOM 703 C CA . LEU A 1 88 ? 3.849 2.615 11.097 1.00 75.12 88 LEU A CA 1
ATOM 704 C C . LEU A 1 88 ? 4.623 3.470 10.087 1.00 75.12 88 LEU A C 1
ATOM 706 O O . LEU A 1 88 ? 5.070 2.959 9.067 1.00 75.12 88 LEU A O 1
ATOM 710 N N . VAL A 1 89 ? 4.749 4.760 10.380 1.00 70.81 89 VAL A N 1
ATOM 711 C CA . VAL A 1 89 ? 5.322 5.793 9.519 1.00 70.81 89 VAL A CA 1
ATOM 712 C C . VAL A 1 89 ? 6.708 6.132 10.060 1.00 70.81 89 VAL A C 1
ATOM 714 O O . VAL A 1 89 ? 6.847 6.532 11.219 1.00 70.81 89 VAL A O 1
ATOM 717 N N . GLY A 1 90 ? 7.737 5.925 9.246 1.00 63.12 90 GLY A N 1
ATOM 718 C CA . GLY A 1 90 ? 9.133 6.118 9.625 1.00 63.12 90 GLY A CA 1
ATOM 719 C C . GLY A 1 90 ? 9.770 7.269 8.854 1.00 63.12 90 GLY A C 1
ATOM 720 O O . GLY A 1 90 ? 9.600 7.389 7.648 1.00 63.12 90 GLY A O 1
ATOM 721 N N . SER A 1 91 ? 10.585 8.086 9.521 1.00 53.69 91 SER A N 1
ATOM 722 C CA . SER A 1 91 ? 11.372 9.134 8.858 1.00 53.69 91 SER A CA 1
ATOM 723 C C . SER A 1 91 ? 12.382 8.512 7.885 1.00 53.69 91 SER A C 1
ATOM 725 O O . SER A 1 91 ? 13.235 7.734 8.320 1.00 53.69 91 SER A O 1
ATOM 727 N N . ARG A 1 92 ? 12.331 8.837 6.582 1.00 58.44 92 ARG A N 1
ATOM 728 C CA . ARG A 1 92 ? 13.263 8.266 5.588 1.00 58.44 92 ARG A CA 1
ATOM 729 C C . ARG A 1 92 ? 13.810 9.272 4.581 1.00 58.44 92 ARG A C 1
ATOM 731 O O . ARG A 1 92 ? 13.150 10.233 4.201 1.00 58.44 92 ARG A O 1
ATOM 738 N N . GLN A 1 93 ? 15.049 9.010 4.156 1.00 55.91 93 GLN A N 1
ATOM 739 C CA . GLN A 1 93 ? 15.785 9.769 3.146 1.00 55.91 93 GLN A CA 1
ATOM 740 C C . GLN A 1 93 ? 15.714 9.062 1.785 1.00 55.91 93 GLN A 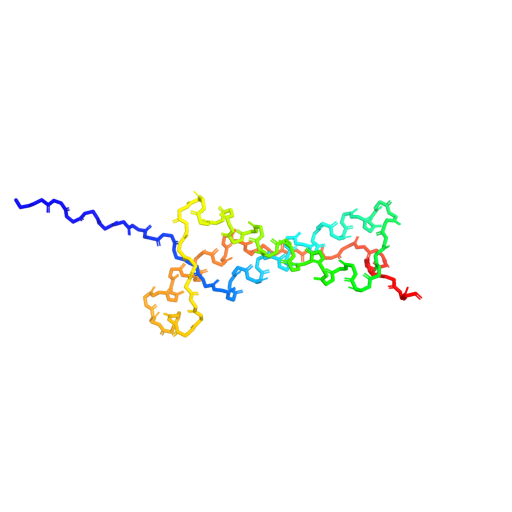C 1
ATOM 742 O O . GLN A 1 93 ? 16.148 7.916 1.635 1.00 55.91 93 GLN A O 1
ATOM 747 N N . PHE A 1 94 ? 15.205 9.767 0.777 1.00 56.69 94 PHE A N 1
ATOM 748 C CA . PHE A 1 94 ? 15.199 9.315 -0.612 1.00 56.69 94 PHE A CA 1
ATOM 749 C C . PHE A 1 94 ? 16.617 9.389 -1.186 1.00 56.69 94 PHE A C 1
ATOM 751 O O . PHE A 1 94 ? 17.274 10.420 -1.099 1.00 56.69 94 PHE A O 1
ATOM 758 N N . SER A 1 95 ? 17.118 8.291 -1.751 1.00 58.41 95 SER A N 1
ATOM 759 C CA . SER A 1 95 ? 18.503 8.222 -2.252 1.00 58.41 95 SER A CA 1
ATOM 760 C C . SER A 1 95 ? 18.636 7.328 -3.487 1.00 58.41 95 SER A C 1
ATOM 762 O O . SER A 1 95 ? 19.565 6.529 -3.591 1.00 58.41 95 SER A O 1
ATOM 764 N N . CYS A 1 96 ? 17.697 7.446 -4.432 1.00 66.06 96 CYS A N 1
ATOM 765 C CA . CYS A 1 96 ? 17.971 7.052 -5.815 1.00 66.06 96 CYS A CA 1
ATOM 766 C C . CYS A 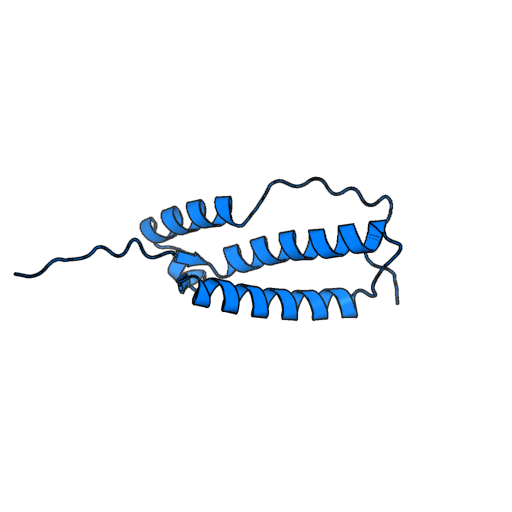1 96 ? 18.393 8.299 -6.600 1.00 66.06 96 CYS A C 1
ATOM 768 O O . CYS A 1 96 ? 17.737 9.333 -6.505 1.00 66.06 96 CYS A O 1
ATOM 770 N N . SER A 1 97 ? 19.474 8.201 -7.374 1.00 69.62 97 SER A N 1
ATOM 771 C CA . SER A 1 97 ? 19.986 9.299 -8.210 1.00 69.62 97 SER A CA 1
ATOM 772 C C . SER A 1 97 ? 19.028 9.686 -9.345 1.00 69.62 97 SER A C 1
ATOM 774 O O . SER A 1 97 ? 19.159 10.757 -9.923 1.00 69.62 97 SER A O 1
ATOM 776 N N . HIS A 1 98 ? 18.067 8.811 -9.657 1.00 69.88 98 HIS A N 1
ATOM 777 C CA 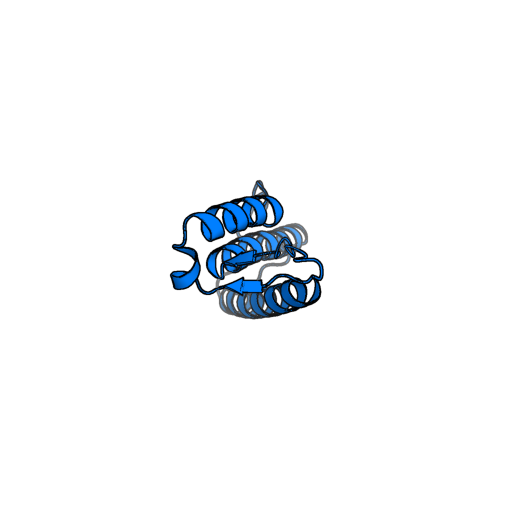. HIS A 1 98 ? 17.042 8.991 -10.679 1.00 69.88 98 HIS A CA 1
ATOM 778 C C . HIS A 1 98 ? 15.653 8.707 -10.088 1.00 69.88 98 HIS A C 1
ATOM 780 O O . HIS A 1 98 ? 15.546 7.948 -9.119 1.00 69.88 98 HIS A O 1
ATOM 786 N N . PRO A 1 99 ? 14.573 9.261 -10.667 1.00 77.81 99 PRO A N 1
ATOM 787 C CA . PRO A 1 99 ? 13.222 8.867 -10.290 1.00 77.81 99 PRO A CA 1
ATOM 788 C C . PRO A 1 99 ? 13.009 7.364 -10.520 1.00 77.81 99 PRO A C 1
ATOM 790 O O . PRO A 1 99 ? 13.403 6.813 -11.552 1.00 77.81 99 PRO A O 1
ATOM 793 N N . TYR A 1 100 ? 12.342 6.699 -9.572 1.00 78.44 100 TYR A N 1
ATOM 794 C CA . TYR A 1 100 ? 12.024 5.266 -9.659 1.00 78.44 100 TYR A CA 1
ATOM 795 C C . TYR A 1 100 ? 10.955 4.943 -10.723 1.00 78.44 100 TYR A C 1
ATOM 797 O O . TYR A 1 100 ? 10.703 3.774 -11.020 1.00 78.44 100 TYR A O 1
ATOM 805 N N . TRP A 1 101 ? 10.335 5.970 -11.311 1.00 81.56 101 TRP A N 1
ATOM 806 C CA . TRP A 1 101 ? 9.438 5.857 -12.458 1.00 81.56 101 TRP A CA 1
ATOM 807 C C . TRP A 1 101 ? 10.159 6.175 -13.769 1.00 81.56 101 TRP A C 1
ATOM 809 O O . TRP A 1 101 ? 11.139 6.924 -13.787 1.00 81.56 101 TRP A O 1
ATOM 819 N N . ARG A 1 102 ? 9.652 5.628 -14.873 1.00 83.56 102 ARG A N 1
ATOM 820 C CA . ARG A 1 102 ? 9.988 6.028 -16.247 1.00 83.56 102 ARG A CA 1
ATOM 821 C C . ARG A 1 102 ? 8.716 6.452 -16.980 1.00 83.56 102 ARG A C 1
ATOM 823 O O . ARG A 1 102 ? 7.628 6.024 -16.589 1.00 83.56 102 ARG A O 1
ATOM 830 N N . ASP A 1 103 ? 8.869 7.302 -17.985 1.00 75.94 103 ASP A N 1
ATOM 831 C CA . ASP A 1 103 ? 7.775 7.621 -18.902 1.00 75.94 103 ASP A CA 1
ATOM 832 C C . ASP A 1 103 ? 7.429 6.376 -19.741 1.00 75.94 103 ASP A C 1
ATOM 834 O O . ASP A 1 103 ? 8.244 5.448 -19.819 1.00 75.94 103 ASP A O 1
ATOM 838 N N . GLU A 1 104 ? 6.191 6.317 -20.240 1.00 62.41 104 GLU A N 1
ATOM 839 C CA . GLU A 1 104 ? 5.654 5.165 -20.989 1.00 62.41 104 GLU A CA 1
ATOM 840 C C . GLU A 1 104 ? 6.497 4.841 -22.233 1.00 62.41 104 GLU A C 1
ATOM 842 O O . GLU A 1 104 ? 6.850 5.785 -22.978 1.00 62.41 104 GLU A O 1
#

Foldseek 3Di:
DDDPPPPPQQEAEPVLLLQLLVVVLVVVLLVCLVVVAAEAPVVSVVVSVVSSVVSVVVCVVVRYDYDYVVVCPPPVSVVSNVVVSPVSHDDDDRDRPDPSHDHD

Sequence (104 aa):
MSEGTQTDSKLTSEETVKAASAELYSDILVRACRNGWRYPRSYIENGFRRHLAELKLQLVDQGYTVVPDMTANDPQVQRTISRTKRRLVGSRQFSCSHPYWRDE

Secondary structure (DSSP, 8-state):
---------EEEEHHHHHHHHHHHHHHHHHHHHHTT--EEHHHHHHHHHHHHHHHHHHHHHTTEEEE-TTGGGSHHHHHHHHHHHHHH--------SS-SEE--